Protein AF-D4YTV7-F1 (afdb_monomer_lite)

Secondary structure (DSSP, 8-state):
------HHHHTSTT--SSTT----HHHHHHHHHTT-TTEEEEEEEETTEEEEEEEE-PPP-

Structure (mmCIF, N/CA/C/O backbone):
data_AF-D4YTV7-F1
#
_entry.id   AF-D4YTV7-F1
#
loop_
_atom_site.group_PDB
_atom_site.id
_atom_site.type_symbol
_atom_site.label_atom_id
_atom_site.label_alt_id
_atom_site.label_comp_id
_atom_site.label_asym_id
_atom_site.label_entity_id
_atom_site.label_seq_id
_atom_site.pdbx_PDB_ins_code
_atom_site.Cartn_x
_atom_site.Cartn_y
_atom_s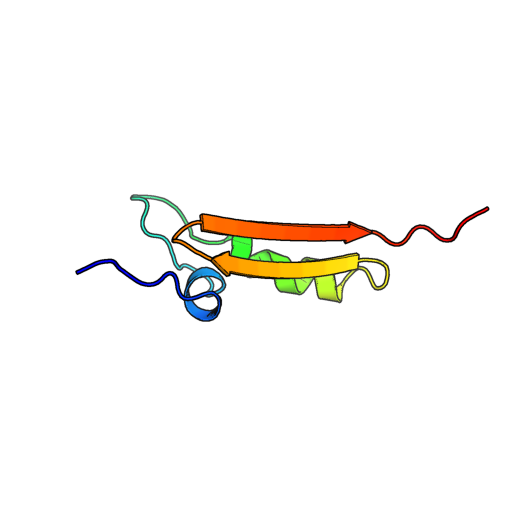ite.Cartn_z
_atom_site.occupancy
_atom_site.B_iso_or_equiv
_atom_site.auth_seq_id
_atom_site.auth_comp_id
_atom_site.auth_asym_id
_atom_site.auth_atom_id
_atom_site.pdbx_PDB_model_num
ATOM 1 N N . MET A 1 1 ? -11.902 -16.851 17.027 1.00 38.59 1 MET A N 1
ATOM 2 C CA . MET A 1 1 ? -12.286 -16.408 15.670 1.00 38.59 1 MET A CA 1
ATOM 3 C C . MET A 1 1 ? -11.079 -15.688 15.080 1.00 38.59 1 MET A C 1
ATOM 5 O O . MET A 1 1 ? -10.728 -14.635 15.592 1.00 38.59 1 MET A O 1
ATOM 9 N N . GLN A 1 2 ? -10.351 -16.294 14.136 1.00 49.12 2 GLN A N 1
ATOM 10 C CA . GLN A 1 2 ? -9.200 -15.629 13.508 1.00 49.12 2 GLN A CA 1
ATOM 11 C C . GLN A 1 2 ? -9.722 -14.578 12.523 1.00 49.12 2 GLN A C 1
ATOM 13 O O . GLN A 1 2 ? -10.559 -14.891 11.675 1.00 49.12 2 GLN A O 1
ATOM 18 N N . SER A 1 3 ? -9.278 -13.327 12.651 1.00 55.81 3 SER A N 1
ATOM 19 C CA . SER A 1 3 ? -9.625 -12.281 11.692 1.00 55.81 3 SER A CA 1
ATOM 20 C C . SER A 1 3 ? -8.867 -12.533 10.393 1.00 55.81 3 SER A C 1
ATOM 22 O O . SER A 1 3 ? -7.656 -12.325 10.329 1.00 55.81 3 SER A O 1
ATOM 24 N N . LYS A 1 4 ? -9.580 -12.969 9.357 1.00 73.62 4 LYS A N 1
ATOM 25 C CA . LYS A 1 4 ? -9.051 -13.041 7.996 1.00 73.62 4 LYS A CA 1
ATOM 26 C C . LYS A 1 4 ? -8.622 -11.630 7.572 1.00 73.62 4 LYS A C 1
ATOM 28 O O . LYS A 1 4 ? -9.463 -10.731 7.513 1.00 73.62 4 LYS A O 1
ATOM 33 N N . ILE A 1 5 ? -7.327 -11.419 7.334 1.00 78.56 5 ILE A N 1
ATOM 34 C CA . ILE A 1 5 ? -6.812 -10.143 6.822 1.00 78.56 5 ILE A CA 1
ATOM 35 C C . ILE A 1 5 ? -7.487 -9.891 5.469 1.00 78.56 5 ILE A C 1
ATOM 37 O O . ILE A 1 5 ? -7.427 -10.726 4.569 1.00 78.56 5 ILE A O 1
ATOM 41 N N . SER A 1 6 ? -8.175 -8.757 5.342 1.00 88.31 6 SER A N 1
ATOM 42 C CA . SER A 1 6 ? -8.774 -8.326 4.080 1.00 88.31 6 SER A CA 1
ATOM 43 C C . SER A 1 6 ? -7.824 -7.351 3.400 1.00 88.31 6 SER A C 1
ATOM 45 O O . SER A 1 6 ? -7.635 -6.246 3.907 1.00 88.31 6 SER A O 1
ATOM 47 N N . ILE A 1 7 ? -7.256 -7.750 2.256 1.00 89.44 7 ILE A N 1
ATOM 48 C CA . ILE A 1 7 ? -6.367 -6.898 1.447 1.00 89.44 7 ILE A CA 1
ATOM 49 C C . ILE A 1 7 ? -7.038 -5.566 1.109 1.00 89.44 7 ILE A C 1
ATOM 51 O O . ILE A 1 7 ? -6.465 -4.506 1.337 1.00 89.44 7 ILE A O 1
ATOM 55 N N . LYS A 1 8 ? -8.302 -5.608 0.677 1.00 89.75 8 LYS A N 1
ATOM 56 C CA . LYS A 1 8 ? -9.059 -4.394 0.361 1.00 89.75 8 LYS A CA 1
ATOM 57 C C . LYS A 1 8 ? -9.160 -3.452 1.565 1.00 89.75 8 LYS A C 1
ATOM 59 O O . LYS A 1 8 ? -8.988 -2.252 1.419 1.00 89.75 8 LYS A O 1
ATOM 64 N N . LYS A 1 9 ? -9.392 -4.001 2.762 1.00 92.06 9 LYS A N 1
ATOM 65 C CA . LYS A 1 9 ? -9.560 -3.205 3.985 1.00 92.06 9 LYS A CA 1
ATOM 66 C C . LYS A 1 9 ? -8.257 -2.542 4.431 1.00 92.06 9 LYS A C 1
ATOM 68 O O . LYS A 1 9 ? -8.271 -1.400 4.864 1.00 92.06 9 LYS A O 1
ATOM 73 N N . ILE A 1 10 ? -7.127 -3.243 4.326 1.00 90.38 10 ILE A N 1
ATOM 74 C CA . ILE A 1 10 ? -5.824 -2.690 4.735 1.00 90.38 10 ILE A CA 1
ATOM 75 C C . ILE A 1 10 ? -5.303 -1.604 3.780 1.00 90.38 10 ILE A C 1
ATOM 77 O O . ILE A 1 10 ? -4.411 -0.854 4.162 1.00 90.38 10 ILE A O 1
ATOM 81 N N . GLN A 1 11 ? -5.866 -1.509 2.572 1.00 91.69 11 GLN A N 1
ATOM 82 C CA . GLN A 1 11 ? -5.576 -0.460 1.591 1.00 91.69 11 GLN A CA 1
ATOM 83 C C . GLN A 1 11 ? -6.431 0.806 1.789 1.00 91.69 11 GLN A C 1
ATOM 85 O O . GLN A 1 11 ? -6.151 1.831 1.172 1.00 91.69 11 GLN A O 1
ATOM 90 N N . GLU A 1 12 ? -7.465 0.772 2.639 1.00 93.50 12 GLU A N 1
ATOM 91 C CA . GLU A 1 12 ? -8.334 1.929 2.875 1.00 93.50 12 GLU A CA 1
ATOM 92 C C . GLU A 1 12 ? -7.576 3.059 3.588 1.00 93.50 12 GLU A C 1
ATOM 94 O O . GLU A 1 12 ? -6.929 2.859 4.619 1.00 93.50 12 GLU A O 1
ATOM 99 N N . GLN A 1 13 ? -7.690 4.279 3.058 1.00 94.88 13 GLN A N 1
ATOM 100 C CA . GLN A 1 13 ? -7.104 5.461 3.681 1.00 94.88 13 GLN A CA 1
ATOM 101 C C . GLN A 1 13 ? -7.653 5.652 5.098 1.00 94.88 13 GLN A C 1
ATOM 103 O O . GLN A 1 13 ? -8.861 5.730 5.305 1.00 94.88 13 GLN A O 1
ATOM 108 N N . GLY A 1 14 ? -6.752 5.759 6.076 1.00 94.50 14 GLY A N 1
ATOM 109 C CA . GLY A 1 14 ? -7.124 5.926 7.480 1.00 94.50 14 GLY A CA 1
ATOM 110 C C . GLY A 1 14 ? -7.312 4.612 8.238 1.00 94.50 14 GLY A C 1
ATOM 111 O O . GLY A 1 14 ? -7.424 4.636 9.464 1.00 94.50 14 GLY A O 1
ATOM 112 N N . TYR A 1 15 ? -7.301 3.457 7.562 1.00 93.81 15 TYR A N 1
ATOM 113 C CA . TYR A 1 15 ? -7.431 2.176 8.243 1.00 93.81 15 TYR A CA 1
ATOM 114 C C . TYR A 1 15 ? -6.160 1.821 9.024 1.00 93.81 15 TYR A C 1
ATOM 116 O O . TYR A 1 15 ? -5.041 1.794 8.508 1.00 93.81 15 TYR A O 1
ATOM 124 N N . THR A 1 16 ? -6.334 1.513 10.307 1.00 93.12 16 THR A N 1
ATOM 125 C CA . THR 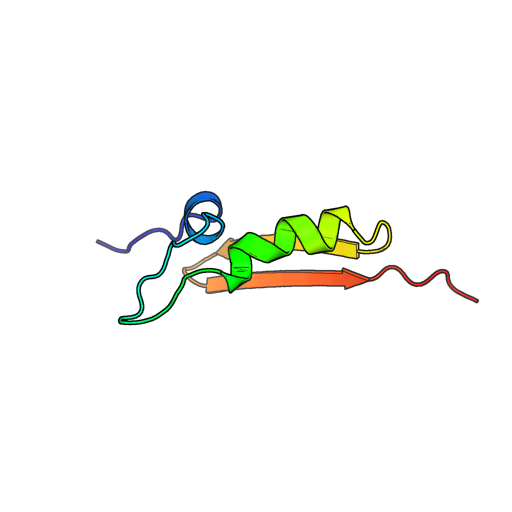A 1 16 ? -5.260 1.059 11.189 1.00 93.12 16 THR A CA 1
ATOM 126 C C . THR A 1 16 ? -5.832 0.300 12.383 1.00 93.12 16 THR A C 1
ATOM 128 O O . THR A 1 16 ? -6.908 0.612 12.883 1.00 93.12 16 THR A O 1
ATOM 131 N N . THR A 1 17 ? -5.092 -0.687 12.883 1.00 91.62 17 THR A N 1
ATOM 132 C CA . THR A 1 17 ? -5.370 -1.342 14.174 1.00 91.62 17 THR A CA 1
ATOM 133 C C . THR A 1 17 ? -4.516 -0.772 15.311 1.00 91.62 17 THR A C 1
ATOM 135 O O . THR A 1 17 ? -4.738 -1.087 16.478 1.00 91.62 17 THR A O 1
ATOM 138 N N . LYS A 1 18 ? -3.530 0.075 14.986 1.00 93.00 18 LYS A N 1
ATOM 139 C CA . LYS A 1 18 ? -2.612 0.704 15.941 1.00 93.00 18 LYS A CA 1
ATOM 140 C C . LYS A 1 18 ? -3.192 2.022 16.457 1.00 93.00 18 LYS A C 1
ATOM 142 O O . LYS A 1 18 ? -3.639 2.853 15.665 1.00 93.00 18 LYS A O 1
ATOM 147 N N . LYS A 1 19 ? -3.124 2.233 17.774 1.00 96.25 19 LYS A N 1
ATOM 148 C CA . LYS A 1 19 ? -3.495 3.500 18.427 1.00 96.25 19 LYS A CA 1
ATOM 149 C C . LYS A 1 19 ? -2.601 4.640 17.921 1.00 96.25 19 LYS A C 1
ATOM 151 O O . LYS A 1 19 ? -1.397 4.447 17.785 1.00 96.25 19 LYS A O 1
ATOM 156 N N . ASN A 1 20 ? -3.185 5.818 17.682 1.00 95.19 20 ASN A N 1
ATOM 157 C CA . ASN A 1 20 ? -2.488 7.029 17.214 1.00 95.19 20 ASN A CA 1
ATOM 158 C C . ASN A 1 20 ? -1.713 6.858 15.891 1.0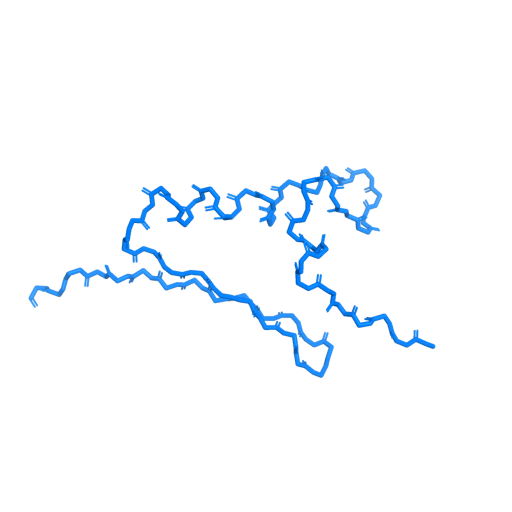0 95.19 20 ASN A C 1
ATOM 160 O O . ASN A 1 20 ? -0.755 7.581 15.635 1.00 95.19 20 ASN A O 1
ATOM 164 N N . HIS A 1 21 ? -2.107 5.904 15.048 1.00 95.69 21 HIS A N 1
ATOM 165 C CA . HIS A 1 21 ? -1.514 5.705 13.729 1.00 95.69 21 HIS A CA 1
ATOM 166 C C . HIS A 1 21 ? -2.476 6.210 12.650 1.00 95.69 21 HIS A C 1
ATOM 168 O O . HIS A 1 21 ? -3.672 5.958 12.726 1.00 95.69 21 HIS A O 1
ATOM 174 N N . ALA A 1 22 ? -1.968 6.912 11.637 1.00 94.75 22 ALA A N 1
ATOM 175 C CA . ALA A 1 22 ? -2.820 7.569 10.643 1.00 94.75 22 ALA A CA 1
ATOM 176 C C . ALA A 1 22 ? -3.331 6.633 9.531 1.00 94.75 22 ALA A C 1
ATOM 178 O O . ALA A 1 22 ? -4.202 7.027 8.768 1.00 94.75 22 ALA A O 1
ATOM 179 N N . GLY A 1 23 ? -2.781 5.419 9.396 1.00 93.62 23 GLY A N 1
ATOM 180 C CA . GLY A 1 23 ? -3.247 4.461 8.381 1.00 93.62 23 GLY A CA 1
ATOM 181 C C . GLY A 1 23 ? -3.016 4.920 6.934 1.00 93.62 23 GLY A C 1
ATOM 182 O O . GLY A 1 23 ? -3.837 4.654 6.064 1.00 93.62 23 GLY A O 1
ATOM 183 N N . LEU A 1 24 ? -1.925 5.653 6.676 1.00 93.38 24 LEU A N 1
ATOM 184 C CA . LEU A 1 24 ? -1.648 6.251 5.359 1.00 93.38 24 LEU A CA 1
ATOM 185 C C . LEU A 1 24 ? -0.665 5.445 4.497 1.00 93.38 24 LEU A C 1
ATOM 187 O O . LEU A 1 24 ? -0.551 5.716 3.310 1.00 93.38 24 LEU A O 1
ATOM 191 N N . GLY A 1 25 ? 0.047 4.470 5.076 1.00 91.06 25 GLY A N 1
ATOM 192 C CA . GLY A 1 25 ? 1.107 3.721 4.388 1.00 91.06 25 GLY A CA 1
ATOM 193 C C . GLY A 1 25 ? 0.601 2.965 3.159 1.00 91.06 25 GLY A C 1
ATOM 194 O O . GLY A 1 25 ? 0.853 3.386 2.036 1.00 91.06 25 GLY A O 1
ATOM 195 N N . LEU A 1 26 ? -0.156 1.881 3.373 1.00 91.25 26 LEU A N 1
ATOM 196 C CA . LEU A 1 26 ? -0.712 1.058 2.286 1.00 91.25 26 LEU A CA 1
ATOM 197 C C . LEU A 1 26 ? -1.675 1.840 1.379 1.00 91.25 26 LEU A C 1
ATOM 199 O O . LEU A 1 26 ? -1.707 1.595 0.179 1.00 91.25 26 LEU A O 1
ATOM 203 N N . ALA A 1 27 ? -2.391 2.824 1.927 1.00 91.75 27 ALA A N 1
ATOM 204 C CA . ALA A 1 27 ? -3.296 3.686 1.167 1.00 91.75 27 ALA A CA 1
ATOM 205 C C . ALA A 1 27 ? -2.588 4.558 0.115 1.00 91.75 27 ALA A C 1
ATOM 207 O O . ALA A 1 27 ? -3.208 4.988 -0.856 1.00 91.75 27 ALA A O 1
ATOM 208 N N . ASN A 1 28 ? -1.294 4.831 0.295 1.00 93.19 28 ASN A N 1
ATOM 209 C CA . ASN A 1 28 ? -0.503 5.580 -0.678 1.00 93.19 28 ASN A CA 1
ATOM 210 C C . ASN A 1 28 ? 0.141 4.687 -1.739 1.00 93.19 28 ASN A C 1
ATOM 212 O O . ASN A 1 28 ? 0.579 5.211 -2.757 1.00 93.19 28 ASN A O 1
ATOM 216 N N . ILE A 1 29 ? 0.196 3.370 -1.530 1.00 91.75 29 ILE A N 1
ATOM 217 C CA . ILE A 1 29 ? 0.948 2.478 -2.413 1.00 91.75 29 ILE A CA 1
ATOM 218 C C . ILE A 1 29 ? 0.331 2.401 -3.815 1.00 91.75 29 ILE A C 1
ATOM 220 O O . ILE A 1 29 ? 1.077 2.475 -4.784 1.00 91.75 29 ILE A O 1
ATOM 224 N N . ALA A 1 30 ? -1.000 2.385 -3.936 1.00 83.75 30 ALA A N 1
ATOM 225 C CA . ALA A 1 30 ? -1.665 2.430 -5.245 1.00 83.75 30 ALA A CA 1
ATOM 226 C C . ALA A 1 30 ? -1.258 3.672 -6.061 1.00 83.75 30 ALA A C 1
ATOM 228 O O . ALA A 1 30 ? -0.984 3.583 -7.247 1.00 83.75 30 ALA A O 1
ATOM 229 N N . LYS A 1 31 ? -1.103 4.830 -5.402 1.00 90.94 31 LYS A N 1
ATOM 230 C CA . LYS A 1 31 ? -0.654 6.068 -6.065 1.00 90.94 31 LYS A CA 1
ATOM 231 C C . LYS A 1 31 ? 0.812 6.016 -6.498 1.00 90.94 31 LYS A C 1
ATOM 233 O O . LYS A 1 31 ? 1.212 6.792 -7.357 1.00 90.94 31 LYS A O 1
ATOM 238 N N . ILE A 1 32 ? 1.627 5.198 -5.831 1.00 91.88 32 ILE A N 1
ATOM 239 C CA . ILE A 1 32 ? 3.028 4.990 -6.201 1.00 91.88 32 ILE A CA 1
ATOM 240 C C . ILE A 1 32 ? 3.078 4.081 -7.430 1.00 91.88 32 ILE A C 1
ATOM 242 O O . ILE A 1 32 ? 3.739 4.448 -8.391 1.00 91.88 32 ILE A O 1
ATOM 246 N N . GLU A 1 33 ? 2.339 2.971 -7.430 1.00 91.62 33 GLU A N 1
ATOM 247 C CA . GLU A 1 33 ? 2.209 2.082 -8.594 1.00 91.62 33 GLU A CA 1
ATOM 248 C C . GLU A 1 33 ? 1.691 2.843 -9.826 1.00 91.62 33 GLU A C 1
ATOM 250 O O . GLU A 1 33 ? 2.329 2.824 -10.870 1.00 91.62 33 GLU A O 1
ATOM 255 N N . ASP A 1 34 ? 0.633 3.649 -9.675 1.00 91.69 34 ASP A N 1
ATOM 256 C CA . ASP A 1 34 ? 0.092 4.481 -10.762 1.00 91.69 34 ASP A CA 1
ATOM 257 C C . ASP A 1 34 ? 1.102 5.508 -11.317 1.00 91.69 34 ASP A C 1
ATOM 259 O O . ASP A 1 34 ? 0.956 5.993 -12.440 1.00 91.69 34 ASP A O 1
ATOM 263 N N . LYS A 1 35 ? 2.101 5.905 -10.518 1.00 95.81 35 LYS A N 1
ATOM 264 C CA . LYS A 1 35 ? 3.080 6.935 -10.887 1.00 95.81 35 LYS A CA 1
ATOM 265 C C . LYS A 1 35 ? 4.270 6.373 -11.672 1.00 95.81 35 LYS A C 1
ATOM 267 O O . LYS A 1 35 ? 4.882 7.131 -12.425 1.00 95.81 35 LYS A O 1
ATOM 272 N N . TYR A 1 36 ? 4.610 5.103 -11.476 1.00 94.19 36 TYR A N 1
ATOM 273 C CA . TYR A 1 36 ? 5.809 4.470 -12.027 1.00 94.19 36 TYR A CA 1
ATOM 274 C C . TYR A 1 36 ? 5.391 3.246 -12.843 1.00 94.19 36 TYR A C 1
ATOM 276 O O . TYR A 1 36 ? 5.058 2.212 -12.276 1.00 94.19 36 TYR A O 1
ATOM 284 N N . ALA A 1 37 ? 5.387 3.368 -14.172 1.00 91.88 37 ALA A N 1
ATOM 285 C CA . ALA A 1 37 ? 4.891 2.324 -15.075 1.00 91.88 37 ALA A CA 1
ATOM 286 C C . ALA A 1 37 ? 5.740 1.040 -15.040 1.00 91.88 37 ALA A C 1
ATOM 288 O O . ALA A 1 37 ? 5.248 -0.041 -15.343 1.00 91.88 37 ALA A O 1
ATOM 289 N N . GLU A 1 38 ? 7.007 1.171 -14.657 1.00 94.12 38 GLU A N 1
ATOM 290 C CA . GLU A 1 38 ? 7.963 0.094 -14.421 1.00 94.12 38 GLU A CA 1
ATOM 291 C C . GLU A 1 38 ? 7.745 -0.640 -13.089 1.00 94.12 38 GLU A C 1
ATOM 293 O O . GLU A 1 38 ? 8.436 -1.612 -12.787 1.00 94.12 38 GLU A O 1
ATOM 298 N N . MET A 1 39 ? 6.828 -0.153 -12.251 1.0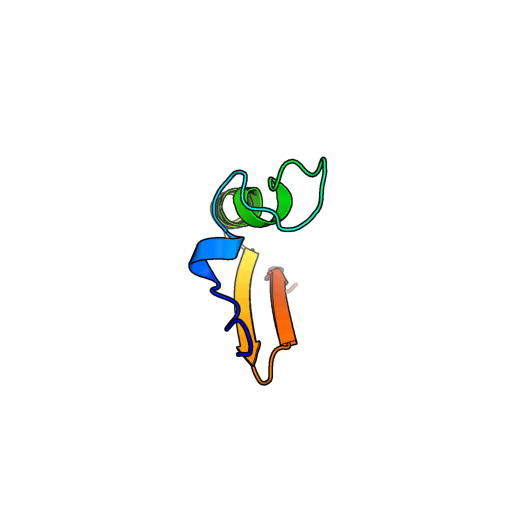0 93.56 39 MET A N 1
ATOM 299 C CA . MET A 1 39 ? 6.549 -0.731 -10.947 1.00 93.56 39 MET A CA 1
ATOM 300 C C . MET A 1 39 ? 5.298 -1.600 -10.997 1.00 93.56 39 MET A C 1
ATOM 302 O O . MET A 1 39 ? 4.248 -1.182 -11.475 1.00 93.56 39 MET A O 1
ATOM 306 N N . SER A 1 40 ? 5.391 -2.789 -10.407 1.00 93.69 40 SER A N 1
ATOM 307 C CA . SER A 1 40 ? 4.231 -3.632 -10.128 1.00 93.69 40 SER A CA 1
ATOM 308 C C . SER A 1 40 ? 4.184 -3.995 -8.652 1.00 93.69 40 SER A C 1
ATOM 310 O O . SER A 1 40 ? 5.198 -4.365 -8.047 1.00 93.69 40 SER A O 1
ATOM 312 N N . ILE A 1 41 ? 2.995 -3.891 -8.062 1.00 92.81 41 ILE A N 1
ATOM 313 C CA . ILE A 1 41 ? 2.762 -4.171 -6.652 1.00 92.81 41 ILE A CA 1
ATOM 314 C C . ILE A 1 41 ? 1.680 -5.233 -6.511 1.00 92.81 41 ILE A C 1
ATOM 316 O O . ILE A 1 41 ? 0.604 -5.169 -7.098 1.00 92.81 41 ILE A O 1
ATOM 320 N N . SER A 1 42 ? 1.941 -6.231 -5.670 1.00 92.19 42 SER A N 1
ATOM 321 C CA . SER A 1 42 ? 0.936 -7.236 -5.336 1.00 92.19 42 SER A CA 1
ATOM 322 C C . SER A 1 42 ? 0.953 -7.597 -3.860 1.00 92.19 42 SER A C 1
ATOM 324 O O . SER A 1 42 ? 1.942 -7.433 -3.139 1.00 92.19 42 SER A O 1
ATOM 326 N N . TYR A 1 43 ? -0.197 -8.078 -3.402 1.00 91.94 43 TYR A N 1
ATOM 327 C CA . TYR A 1 43 ? -0.440 -8.424 -2.014 1.00 91.94 43 TYR A CA 1
ATOM 328 C C . TYR A 1 43 ? -0.995 -9.833 -1.938 1.00 91.94 43 TYR A C 1
ATOM 330 O O . TYR A 1 43 ? -1.873 -10.203 -2.720 1.00 91.94 43 TYR A O 1
ATOM 338 N N . ASN A 1 44 ? -0.552 -10.588 -0.943 1.00 91.19 44 ASN A N 1
ATOM 339 C CA . ASN A 1 44 ? -1.091 -11.907 -0.671 1.00 91.19 44 ASN A CA 1
ATOM 340 C C . ASN A 1 44 ? -1.389 -12.069 0.821 1.00 91.19 44 ASN A C 1
ATOM 342 O O . ASN A 1 44 ? -0.737 -11.473 1.678 1.00 91.19 44 ASN A O 1
ATOM 346 N N . VAL A 1 45 ? -2.408 -12.875 1.124 1.00 90.12 45 VAL A N 1
ATOM 347 C CA . VAL A 1 45 ? -2.667 -13.352 2.483 1.00 90.12 45 VAL A CA 1
ATOM 348 C C . VAL A 1 45 ? -2.782 -14.859 2.434 1.00 90.12 45 VAL A C 1
ATOM 350 O O . VAL A 1 45 ? -3.759 -15.394 1.907 1.00 90.12 45 VAL A O 1
ATOM 353 N N . LYS A 1 46 ? -1.812 -15.543 3.032 1.00 89.12 46 LYS A N 1
ATOM 354 C CA . LYS A 1 46 ? -1.793 -17.000 3.126 1.00 89.12 46 LYS A CA 1
ATOM 355 C C . LYS A 1 46 ? -1.384 -17.409 4.532 1.00 89.12 46 LYS A C 1
ATOM 357 O O . LYS A 1 46 ? -0.441 -16.862 5.080 1.00 89.12 46 LYS A O 1
ATOM 362 N N . ASP A 1 47 ? -2.121 -18.338 5.137 1.00 88.75 47 ASP A N 1
ATOM 363 C CA . ASP A 1 47 ? -1.820 -18.867 6.476 1.00 88.75 47 ASP A CA 1
ATOM 364 C C . ASP A 1 47 ? -1.623 -17.769 7.550 1.00 88.75 47 ASP A C 1
ATOM 366 O O . ASP A 1 47 ? -0.766 -17.873 8.422 1.00 88.75 47 ASP A O 1
ATOM 370 N N . ASN A 1 48 ? -2.430 -16.698 7.472 1.00 84.62 48 ASN A N 1
ATOM 371 C CA . ASN A 1 48 ? -2.348 -15.459 8.271 1.00 84.62 48 ASN A CA 1
ATOM 372 C C . ASN A 1 48 ? -1.074 -14.619 8.110 1.00 84.62 48 ASN A C 1
ATOM 374 O O . ASN A 1 48 ? -0.913 -13.621 8.814 1.00 84.62 48 ASN A O 1
ATOM 378 N N . TRP A 1 49 ? -0.212 -14.964 7.166 1.00 88.94 49 TRP A N 1
ATOM 379 C CA . TRP A 1 49 ? 0.878 -14.108 6.734 1.00 88.94 49 TRP A CA 1
ATOM 380 C C . TRP A 1 49 ? 0.376 -13.112 5.705 1.00 88.94 49 TRP A C 1
ATOM 382 O O . TRP A 1 49 ? -0.450 -13.443 4.854 1.00 88.94 49 TRP A O 1
ATOM 392 N N . PHE A 1 50 ? 0.845 -11.878 5.8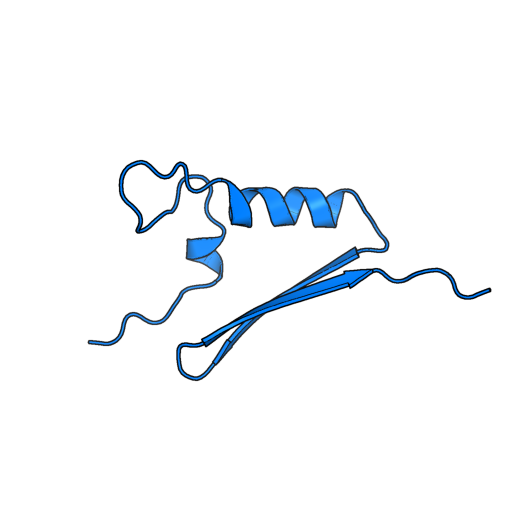38 1.00 90.12 50 PHE A N 1
ATOM 393 C CA . PHE A 1 50 ? 0.655 -10.830 4.851 1.00 90.12 50 PHE A CA 1
ATOM 394 C C . PHE A 1 50 ? 1.967 -10.663 4.097 1.00 90.12 50 PHE A C 1
ATOM 396 O O . PHE A 1 50 ? 2.971 -10.279 4.700 1.00 90.12 50 PHE A O 1
ATOM 403 N N . ASP A 1 51 ? 1.925 -10.922 2.796 1.00 92.12 51 ASP A N 1
ATOM 404 C CA . ASP A 1 51 ? 3.061 -10.743 1.904 1.00 92.12 51 ASP A CA 1
ATOM 405 C C . ASP A 1 51 ? 2.851 -9.480 1.066 1.00 92.12 51 ASP A C 1
ATOM 407 O O . ASP A 1 51 ? 1.762 -9.236 0.530 1.00 92.12 51 ASP A O 1
ATOM 411 N N . PHE A 1 52 ? 3.913 -8.689 0.951 1.00 92.56 52 PHE A N 1
ATOM 412 C CA . PHE A 1 52 ? 3.987 -7.503 0.111 1.00 92.56 52 PHE A CA 1
ATOM 413 C C . PHE A 1 52 ? 5.093 -7.707 -0.918 1.00 92.56 52 PHE A C 1
ATOM 415 O O . PHE A 1 52 ? 6.254 -7.881 -0.544 1.00 92.56 52 PHE A O 1
ATOM 422 N N . TYR A 1 53 ? 4.728 -7.663 -2.196 1.00 94.06 53 TYR A N 1
ATOM 423 C CA . TYR A 1 53 ? 5.667 -7.738 -3.304 1.00 94.06 53 TYR A CA 1
ATOM 424 C C . TYR A 1 53 ? 5.697 -6.399 -4.028 1.00 94.06 53 TYR A C 1
ATOM 426 O O . TYR A 1 53 ? 4.652 -5.863 -4.395 1.00 94.06 53 TYR A O 1
ATOM 434 N N . LEU A 1 54 ? 6.906 -5.895 -4.243 1.00 94.25 54 LEU A N 1
ATOM 435 C CA . LEU A 1 54 ? 7.193 -4.750 -5.091 1.00 94.25 54 LEU A CA 1
ATOM 436 C C . LEU A 1 54 ? 8.260 -5.194 -6.080 1.00 94.25 54 LEU A C 1
ATOM 438 O O . LEU A 1 54 ? 9.328 -5.657 -5.675 1.00 94.25 54 LEU A O 1
ATOM 442 N N . VAL A 1 55 ? 7.944 -5.068 -7.360 1.00 94.50 55 VAL A N 1
ATOM 443 C CA . VAL A 1 55 ? 8.845 -5.357 -8.472 1.00 94.50 55 VAL A CA 1
ATOM 444 C C . VAL A 1 55 ? 9.088 -4.051 -9.214 1.00 94.50 55 VAL A C 1
ATOM 446 O O . VAL A 1 55 ? 8.160 -3.263 -9.391 1.00 94.50 55 VAL A O 1
ATOM 449 N N . ILE A 1 56 ? 10.342 -3.814 -9.589 1.00 94.00 56 ILE A N 1
ATOM 450 C CA . ILE A 1 56 ? 10.746 -2.713 -10.461 1.00 94.00 56 ILE A CA 1
ATOM 451 C C . ILE A 1 56 ? 11.406 -3.364 -11.665 1.00 94.00 56 ILE A C 1
ATOM 453 O O . ILE A 1 56 ? 12.472 -3.969 -11.527 1.00 94.00 56 ILE A O 1
ATOM 457 N N . ASP A 1 57 ? 10.761 -3.252 -12.816 1.00 90.75 57 ASP A N 1
ATOM 458 C CA . ASP A 1 57 ? 11.30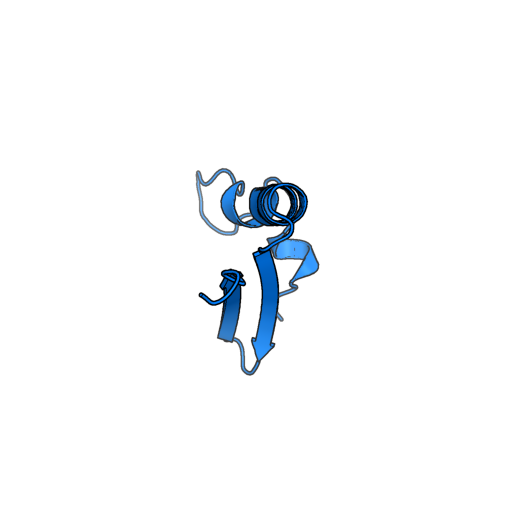3 -3.711 -14.082 1.00 90.75 57 ASP A CA 1
ATOM 459 C C . ASP A 1 57 ? 12.300 -2.664 -14.577 1.00 90.75 57 ASP A C 1
ATOM 461 O O . ASP A 1 57 ? 11.940 -1.604 -15.083 1.00 90.75 57 ASP A O 1
ATOM 465 N N . THR A 1 58 ? 13.589 -2.928 -14.401 1.00 82.44 58 THR A N 1
ATOM 466 C CA . THR A 1 58 ? 14.620 -2.132 -15.068 1.00 82.44 58 THR A CA 1
ATOM 467 C C . THR A 1 58 ? 14.708 -2.598 -16.516 1.00 82.44 58 THR A C 1
ATOM 469 O O . THR A 1 58 ? 14.879 -3.800 -16.739 1.00 82.44 58 THR A O 1
ATOM 472 N N . GLU A 1 59 ? 14.622 -1.686 -17.493 1.00 69.44 59 GLU A N 1
ATOM 473 C CA . GLU A 1 59 ? 15.077 -1.997 -18.854 1.00 69.44 59 GLU A CA 1
ATOM 474 C C . GLU A 1 59 ? 16.497 -2.571 -18.740 1.00 69.44 59 GLU A C 1
ATOM 476 O O . GLU A 1 59 ? 17.376 -1.957 -18.133 1.00 69.44 59 GLU A O 1
ATOM 481 N N . GLY A 1 60 ? 16.675 -3.811 -19.198 1.00 64.31 60 GLY A N 1
ATOM 482 C CA . GLY A 1 60 ? 17.981 -4.454 -19.203 1.00 64.31 60 GLY A CA 1
ATOM 483 C C . GLY A 1 60 ? 18.871 -3.779 -20.238 1.00 64.31 60 GLY A C 1
ATOM 484 O O . GLY A 1 60 ? 18.441 -3.617 -21.381 1.00 64.31 60 GLY A O 1
ATOM 485 N N . ASP A 1 61 ? 20.082 -3.405 -19.828 1.00 54.44 61 ASP A N 1
ATOM 486 C CA . ASP A 1 61 ? 21.187 -3.138 -20.756 1.00 54.44 61 ASP A CA 1
ATOM 487 C C . ASP A 1 61 ? 21.542 -4.400 -21.569 1.00 54.44 61 ASP A C 1
ATOM 489 O O . ASP A 1 61 ? 21.547 -5.513 -20.982 1.00 54.44 61 ASP A O 1
#

pLDDT: mean 87.79, std 11.83, range [38.59, 96.25]

Sequence (61 aa):
MQSKISIKKIQEQGYTTKKNHAGLGLANIAKIEDKYAEMSISYNVKDNWFDFYLVIDTEGD

Organism: NCBI:txid585524

Foldseek 3Di:
DDDQDDPVQLLDQQDDPDPPDRSCVSVCVVVVCVVAVQWDWDWDADPNDIDIDIGGRDPDD

Radius of gyration: 14.02 Å; chains: 1; bounding box: 34×26×39 Å

InterPro domains:
  IPR032834 Sensor histidine kinase NatK-like, C-terminal domain [PF14501] (11-56)
  IPR036890 Histidine kinase/HSP90-like ATPase superfamily [G3DSA:3.30.565.10] (1-58)